Protein AF-A0A1H4KBU7-F1 (afdb_monomer_lite)

Radius of gyration: 16.65 Å; chains: 1; bounding box: 43×28×47 Å

pLDDT: mean 82.02, std 12.87, range [43.38, 95.5]

Foldseek 3Di:
DLVLLLLLLVLQQVLQVFFFFAPLDPDPRDGVVVVVVVQPPDPVSVVVCCVPDDVLVVLSVVLNVLSVVQNVCSVVLNHDLVSLQSSLVSLQVSVVVVLVCVLVQPPPDPDRQPDDNVDPVSSVVVSNRGTGPSNVSNNVSSNSSNVDSVVDDDSD

Structure (mmCIF, N/CA/C/O backbone):
data_AF-A0A1H4KBU7-F1
#
_entry.id   AF-A0A1H4KBU7-F1
#
loop_
_atom_site.group_PDB
_atom_site.id
_atom_site.type_symbol
_atom_site.label_atom_id
_atom_site.label_alt_id
_atom_site.label_comp_id
_atom_site.label_asym_id
_atom_site.label_entity_id
_atom_site.label_seq_id
_atom_site.pdbx_PDB_ins_code
_atom_site.Cartn_x
_atom_site.Cartn_y
_atom_site.Cartn_z
_atom_site.occupancy
_atom_site.B_iso_or_equiv
_atom_site.auth_seq_id
_atom_site.auth_comp_id
_atom_site.auth_asym_id
_atom_site.auth_atom_id
_atom_site.pdbx_PDB_model_num
ATOM 1 N N . MET A 1 1 ? -20.604 -3.101 4.891 1.00 81.50 1 MET A N 1
ATOM 2 C CA . MET A 1 1 ? -19.367 -2.307 4.681 1.00 81.50 1 MET A CA 1
ATOM 3 C C . MET A 1 1 ? -18.278 -2.565 5.718 1.00 81.50 1 MET A C 1
ATOM 5 O O . MET A 1 1 ? -17.135 -2.707 5.315 1.00 81.50 1 MET A O 1
ATOM 9 N N . ARG A 1 2 ? -18.590 -2.687 7.020 1.00 81.62 2 ARG A N 1
ATOM 10 C CA . ARG A 1 2 ? -17.572 -2.898 8.071 1.00 81.62 2 ARG A CA 1
ATOM 11 C C . ARG A 1 2 ? -16.664 -4.111 7.827 1.00 81.62 2 ARG A C 1
ATOM 13 O O . ARG A 1 2 ? -15.451 -3.953 7.820 1.00 81.62 2 ARG A O 1
ATOM 20 N N . ALA A 1 3 ? -17.243 -5.286 7.563 1.00 87.19 3 ALA A N 1
ATOM 21 C CA . ALA A 1 3 ? -16.475 -6.505 7.288 1.00 87.19 3 ALA A CA 1
ATOM 22 C C . ALA A 1 3 ? -15.538 -6.351 6.077 1.00 87.19 3 ALA A C 1
ATOM 24 O O . ALA A 1 3 ? -14.367 -6.700 6.165 1.00 87.19 3 ALA A O 1
ATOM 25 N N . LEU A 1 4 ? -16.021 -5.747 4.983 1.00 88.31 4 LEU A N 1
ATOM 26 C CA . LEU A 1 4 ? -15.199 -5.469 3.801 1.00 88.31 4 LEU A CA 1
ATOM 27 C C . LEU A 1 4 ? -14.014 -4.560 4.133 1.00 88.31 4 LEU A C 1
ATOM 29 O O . LEU A 1 4 ? -12.904 -4.837 3.698 1.00 88.31 4 LEU A O 1
ATOM 33 N N . SER A 1 5 ? -14.211 -3.511 4.932 1.00 87.56 5 SER A N 1
ATOM 34 C CA . SER A 1 5 ? -13.121 -2.602 5.309 1.00 87.56 5 SER A CA 1
ATOM 35 C C . SER A 1 5 ? -12.103 -3.243 6.244 1.00 87.56 5 SER A C 1
ATOM 37 O O . SER A 1 5 ? -10.916 -2.965 6.112 1.00 87.56 5 SER A O 1
ATOM 39 N N . ILE A 1 6 ? -12.547 -4.125 7.145 1.00 91.38 6 ILE A N 1
ATOM 40 C CA . ILE A 1 6 ? -11.652 -4.937 7.980 1.00 91.38 6 ILE A CA 1
ATOM 41 C C . ILE A 1 6 ? -10.808 -5.848 7.090 1.00 91.38 6 ILE A C 1
ATOM 43 O O . ILE A 1 6 ? -9.586 -5.813 7.175 1.00 91.38 6 ILE A O 1
ATOM 47 N N . LEU A 1 7 ? -11.443 -6.611 6.196 1.00 93.69 7 LEU A N 1
ATOM 48 C CA . LEU A 1 7 ? -10.743 -7.507 5.273 1.00 93.69 7 LEU A CA 1
ATOM 49 C C . LEU A 1 7 ? -9.781 -6.744 4.357 1.00 93.69 7 LEU A C 1
ATOM 51 O O . LEU A 1 7 ? -8.676 -7.211 4.116 1.00 93.69 7 LEU A O 1
ATOM 55 N N . SER A 1 8 ? -10.166 -5.551 3.905 1.00 93.12 8 SER A N 1
ATOM 56 C CA . SER A 1 8 ? -9.321 -4.684 3.076 1.00 93.12 8 SER A CA 1
ATOM 57 C C . SER A 1 8 ? -8.086 -4.200 3.836 1.00 93.12 8 SER A C 1
ATOM 59 O O . SER A 1 8 ? -6.975 -4.277 3.321 1.00 93.12 8 SER A O 1
ATOM 61 N N . ALA A 1 9 ? -8.259 -3.747 5.082 1.00 92.25 9 ALA A N 1
ATOM 62 C CA . ALA A 1 9 ? -7.146 -3.332 5.931 1.00 92.25 9 ALA A CA 1
ATOM 63 C C . ALA A 1 9 ? -6.221 -4.510 6.268 1.00 92.25 9 ALA A C 1
ATOM 65 O O . ALA A 1 9 ? -5.004 -4.367 6.210 1.00 92.25 9 ALA A O 1
ATOM 66 N N . ILE A 1 10 ? -6.783 -5.691 6.546 1.00 94.12 10 ILE A N 1
ATOM 67 C CA . ILE A 1 10 ? -6.007 -6.919 6.749 1.00 94.12 10 ILE A CA 1
ATOM 68 C C . ILE A 1 10 ? -5.243 -7.289 5.476 1.00 94.12 10 ILE A C 1
ATOM 70 O O . ILE A 1 10 ? -4.065 -7.602 5.574 1.00 94.12 10 ILE A O 1
ATOM 74 N N . ALA A 1 11 ? -5.856 -7.213 4.293 1.00 94.69 11 ALA A N 1
ATOM 75 C CA . ALA A 1 11 ? -5.179 -7.501 3.028 1.00 94.69 11 ALA A CA 1
ATOM 76 C C . ALA A 1 11 ? -3.970 -6.579 2.804 1.00 94.69 11 ALA A C 1
ATOM 78 O O . ALA A 1 11 ? -2.887 -7.061 2.471 1.00 94.69 11 ALA A O 1
ATOM 79 N N . ILE A 1 12 ? -4.122 -5.276 3.079 1.00 94.19 12 ILE A N 1
ATOM 80 C CA . ILE A 1 12 ? -3.011 -4.315 3.045 1.00 94.19 12 ILE A CA 1
ATOM 81 C C . ILE A 1 12 ? -1.918 -4.727 4.039 1.00 94.19 12 ILE A C 1
ATOM 83 O O . ILE A 1 12 ? -0.751 -4.770 3.673 1.00 94.19 12 ILE A O 1
ATOM 87 N N . LEU A 1 13 ? -2.254 -5.078 5.280 1.00 95.06 13 LEU A N 1
ATOM 88 C CA . LEU A 1 13 ? -1.244 -5.441 6.283 1.00 95.06 13 LEU A CA 1
ATOM 89 C C . LEU A 1 13 ? -0.547 -6.768 5.981 1.00 95.06 13 LEU A C 1
ATOM 91 O O . LEU A 1 13 ? 0.670 -6.851 6.079 1.00 95.06 13 LEU A O 1
ATOM 95 N N . VAL A 1 14 ? -1.292 -7.796 5.581 1.00 94.25 14 VAL A N 1
ATOM 96 C CA . VAL A 1 14 ? -0.735 -9.103 5.210 1.00 94.25 14 VAL A CA 1
ATOM 97 C C . VAL A 1 14 ? 0.186 -8.964 4.002 1.00 94.25 14 VAL A C 1
ATOM 99 O O . VAL A 1 14 ? 1.206 -9.645 3.941 1.00 94.25 14 VAL A O 1
ATOM 102 N N . SER A 1 15 ? -0.104 -8.032 3.087 1.00 93.75 15 SER A N 1
ATOM 103 C CA . SER A 1 15 ? 0.773 -7.779 1.946 1.00 93.75 15 SER A CA 1
ATOM 104 C C . SER A 1 15 ? 2.197 -7.355 2.328 1.00 93.75 15 SER A C 1
ATOM 106 O O . SER A 1 15 ? 3.097 -7.576 1.524 1.00 93.75 15 SER A O 1
ATOM 108 N N . LEU A 1 16 ? 2.443 -6.844 3.546 1.00 92.38 16 LEU A N 1
ATOM 109 C CA . LEU A 1 16 ? 3.799 -6.574 4.056 1.00 92.38 16 LEU A CA 1
ATOM 110 C C . LEU A 1 16 ? 4.698 -7.812 4.052 1.00 92.38 16 LEU A C 1
ATOM 112 O O . LEU A 1 16 ? 5.910 -7.674 3.918 1.00 92.38 16 LEU A O 1
ATOM 116 N N . PHE A 1 17 ? 4.103 -8.993 4.222 1.00 93.19 17 PHE A N 1
ATOM 117 C CA . PHE A 1 17 ? 4.801 -10.267 4.404 1.00 93.19 17 PHE A CA 1
ATOM 118 C C . PHE A 1 17 ? 4.727 -11.173 3.172 1.00 93.19 17 PHE A C 1
ATOM 120 O O . PHE A 1 17 ? 5.256 -12.281 3.180 1.00 93.19 17 PHE A O 1
ATOM 127 N N . LEU A 1 18 ? 4.036 -10.734 2.120 1.00 91.56 18 LEU A N 1
ATOM 128 C CA . LEU A 1 18 ? 3.919 -11.476 0.870 1.00 91.56 1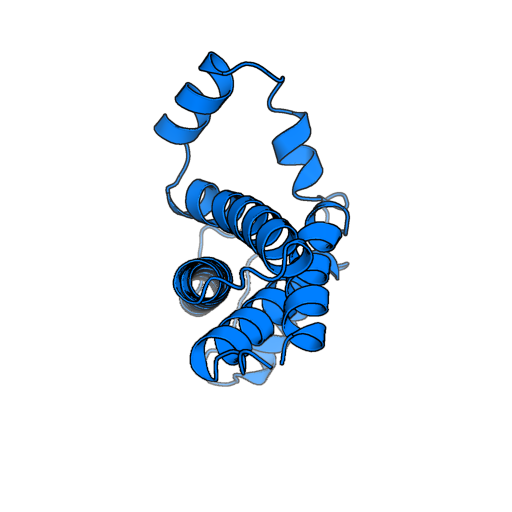8 LEU A CA 1
ATOM 129 C C . LEU A 1 18 ? 5.000 -11.025 -0.112 1.00 91.56 18 LEU A C 1
ATOM 131 O O . LEU A 1 18 ? 5.479 -9.901 -0.026 1.00 91.56 18 LEU A O 1
ATOM 135 N N . SER A 1 19 ? 5.350 -11.878 -1.079 1.00 89.88 19 SER A N 1
ATOM 136 C CA . SER A 1 19 ? 6.261 -11.485 -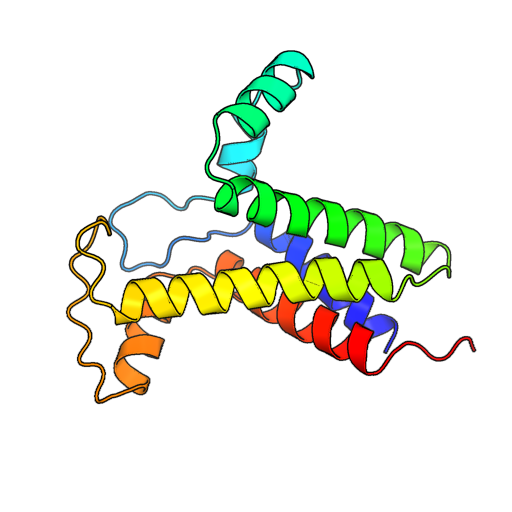2.162 1.00 89.88 19 SER A CA 1
ATOM 137 C C . SER A 1 19 ? 5.626 -10.411 -3.039 1.00 89.88 19 SER A C 1
ATOM 139 O O . SER A 1 19 ? 4.506 -10.585 -3.531 1.00 89.88 19 SER A O 1
ATOM 141 N N . TRP A 1 20 ? 6.348 -9.315 -3.256 1.00 88.00 20 TRP A N 1
ATOM 142 C CA . TRP A 1 20 ? 5.945 -8.235 -4.159 1.00 88.00 20 TRP A CA 1
ATOM 143 C C . TRP A 1 20 ? 6.529 -8.378 -5.553 1.00 88.00 20 TRP A C 1
ATOM 145 O O . TRP A 1 20 ? 6.011 -7.767 -6.485 1.00 88.00 20 TRP A O 1
ATOM 155 N N . THR A 1 21 ? 7.560 -9.200 -5.711 1.00 84.00 21 THR A N 1
ATOM 156 C CA . THR A 1 21 ? 8.164 -9.486 -7.007 1.00 84.00 21 THR A CA 1
ATOM 157 C C . THR A 1 21 ? 7.490 -10.699 -7.640 1.00 84.00 21 THR A C 1
ATOM 159 O O . THR A 1 21 ? 7.211 -11.707 -6.978 1.00 84.00 21 THR A O 1
ATOM 162 N N . GLY A 1 22 ? 7.158 -10.555 -8.921 1.00 77.06 22 GLY A N 1
ATOM 163 C CA . GLY A 1 22 ? 6.613 -11.616 -9.753 1.00 77.06 22 GLY A CA 1
ATOM 164 C C . GLY A 1 22 ? 7.698 -12.571 -10.271 1.00 77.06 22 GLY A C 1
ATOM 165 O O . GLY A 1 22 ? 8.891 -12.265 -10.206 1.00 77.06 22 GLY A O 1
ATOM 166 N N . PRO A 1 23 ? 7.297 -13.736 -10.805 1.00 70.00 23 PRO A N 1
ATOM 167 C CA . PRO A 1 23 ? 8.215 -14.796 -11.229 1.00 70.00 23 PRO A CA 1
ATOM 168 C C . PRO A 1 23 ? 9.100 -14.413 -12.425 1.00 70.00 23 PRO A C 1
ATOM 170 O O . PRO A 1 23 ? 10.092 -15.089 -12.683 1.00 70.00 23 PRO A O 1
ATOM 173 N N . ALA A 1 24 ? 8.762 -13.346 -13.158 1.00 70.25 24 ALA A N 1
ATOM 174 C CA . ALA A 1 24 ? 9.535 -12.876 -14.307 1.00 70.25 24 ALA A CA 1
ATOM 175 C C . ALA A 1 24 ? 10.801 -12.088 -13.920 1.00 70.25 24 ALA A C 1
ATOM 177 O O . ALA A 1 24 ? 11.629 -11.782 -14.779 1.00 70.25 24 ALA A O 1
ATOM 178 N N . LEU A 1 25 ? 10.958 -11.731 -12.642 1.00 69.69 25 LEU A N 1
ATOM 179 C CA . LEU A 1 25 ? 12.071 -10.923 -12.165 1.00 69.69 25 LEU A CA 1
ATOM 180 C C . LEU A 1 25 ? 13.245 -11.810 -11.707 1.00 69.69 25 LEU A C 1
ATOM 182 O O . LEU A 1 25 ? 13.054 -12.668 -10.848 1.00 69.69 25 LEU A O 1
ATOM 186 N N . PRO A 1 26 ? 14.483 -11.585 -12.194 1.00 70.69 26 PRO A N 1
ATOM 187 C CA . PRO A 1 26 ? 15.671 -12.343 -11.786 1.00 70.69 26 PRO A CA 1
ATOM 188 C C . PRO A 1 26 ? 16.225 -11.870 -10.428 1.00 70.69 26 PRO A C 1
ATOM 190 O O . PRO A 1 26 ? 17.435 -11.847 -10.210 1.00 70.69 26 PRO A O 1
ATOM 193 N N . ILE A 1 27 ? 15.347 -11.436 -9.524 1.00 75.44 27 ILE A N 1
ATOM 194 C CA . ILE A 1 27 ? 15.687 -10.989 -8.174 1.00 75.44 27 ILE A CA 1
ATOM 195 C C . ILE A 1 27 ? 14.951 -11.853 -7.148 1.00 75.44 27 ILE A C 1
ATOM 197 O O . ILE A 1 27 ? 13.868 -12.362 -7.444 1.00 75.44 27 ILE A O 1
ATOM 201 N N . PRO A 1 28 ? 15.519 -12.029 -5.941 1.00 77.44 28 PRO A N 1
ATOM 202 C CA . PRO A 1 28 ? 14.848 -12.748 -4.866 1.00 77.44 28 PRO A CA 1
ATOM 203 C C . PRO A 1 28 ? 13.451 -12.182 -4.587 1.00 77.44 28 PRO A C 1
ATOM 205 O O . PRO A 1 28 ? 13.180 -11.010 -4.853 1.00 77.44 28 PRO A O 1
ATOM 208 N N . ALA A 1 29 ? 12.570 -13.009 -4.025 1.00 80.88 29 ALA A N 1
ATOM 209 C CA . ALA A 1 29 ? 11.292 -12.546 -3.498 1.00 80.88 29 ALA A CA 1
ATOM 210 C C . ALA A 1 29 ? 11.544 -11.429 -2.473 1.00 80.88 29 ALA A C 1
ATOM 212 O O . ALA A 1 29 ? 12.128 -11.690 -1.424 1.00 80.88 29 ALA A O 1
ATOM 213 N N . VAL A 1 30 ? 11.141 -10.196 -2.793 1.00 84.88 30 VAL A N 1
ATOM 214 C CA . VAL A 1 30 ? 11.276 -9.050 -1.883 1.00 84.88 30 VAL A CA 1
ATOM 215 C C . VAL A 1 30 ? 9.926 -8.767 -1.251 1.00 84.88 30 VAL A C 1
ATOM 217 O O . VAL A 1 30 ? 8.902 -8.709 -1.942 1.00 84.88 30 VAL A O 1
ATOM 220 N N . THR A 1 31 ? 9.929 -8.558 0.060 1.00 90.38 31 THR A N 1
ATOM 221 C CA . THR A 1 31 ? 8.764 -8.124 0.824 1.00 90.38 31 THR A CA 1
ATOM 222 C C . THR A 1 31 ? 8.984 -6.703 1.362 1.00 90.38 31 THR A C 1
ATOM 224 O O . THR A 1 31 ? 10.115 -6.316 1.666 1.00 90.38 31 THR A O 1
ATOM 227 N N . PRO A 1 32 ? 7.932 -5.884 1.527 1.00 88.12 32 PRO A N 1
ATOM 228 C CA . PRO A 1 32 ? 8.053 -4.584 2.184 1.00 88.12 32 PRO A CA 1
ATOM 229 C C . PRO A 1 32 ? 8.590 -4.692 3.615 1.00 88.12 32 PRO A C 1
ATOM 231 O O . PRO A 1 32 ? 9.236 -3.766 4.105 1.00 88.12 32 PRO 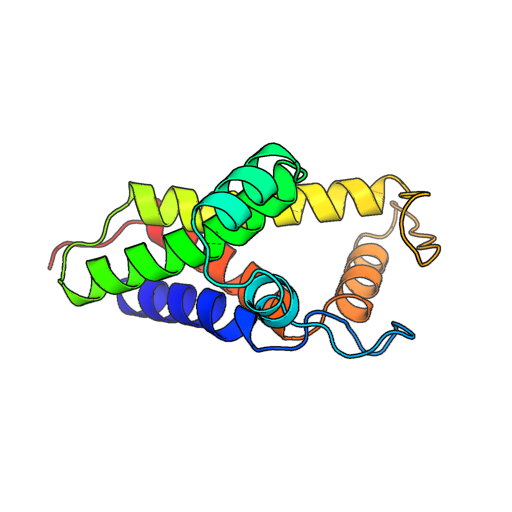A O 1
ATOM 234 N N . TRP A 1 33 ? 8.355 -5.823 4.284 1.00 88.62 33 TRP A N 1
ATOM 235 C CA . TRP A 1 33 ? 8.926 -6.096 5.595 1.00 88.62 33 TRP A CA 1
ATOM 236 C C . TRP A 1 33 ? 10.458 -6.150 5.583 1.00 88.62 33 TRP A C 1
ATOM 238 O O . TRP A 1 33 ? 11.079 -5.700 6.543 1.00 88.62 33 TRP A O 1
ATOM 248 N N . ASP A 1 34 ? 11.087 -6.612 4.502 1.00 87.44 34 ASP A N 1
ATOM 249 C CA . ASP A 1 34 ? 12.552 -6.618 4.383 1.00 87.44 34 ASP A CA 1
ATOM 250 C C . ASP A 1 34 ? 13.123 -5.191 4.408 1.00 87.44 34 ASP A C 1
ATOM 252 O O . ASP A 1 34 ? 14.161 -4.939 5.018 1.00 87.44 34 ASP A O 1
ATOM 256 N N . LEU A 1 35 ? 12.400 -4.224 3.828 1.00 81.62 35 LEU A N 1
ATOM 257 C CA . LEU A 1 35 ? 12.769 -2.805 3.879 1.00 81.62 35 LEU A CA 1
ATOM 258 C C . LEU A 1 35 ? 12.631 -2.238 5.296 1.00 81.62 35 LEU A C 1
ATOM 260 O O . LEU A 1 35 ? 13.517 -1.532 5.774 1.00 81.62 35 LEU A O 1
ATOM 264 N N . ILE A 1 36 ? 11.524 -2.551 5.974 1.00 82.19 36 ILE A N 1
ATOM 265 C CA . ILE A 1 36 ? 11.226 -2.036 7.318 1.00 82.19 36 ILE A CA 1
ATOM 266 C C . ILE A 1 36 ? 12.154 -2.662 8.361 1.00 82.19 36 ILE A C 1
ATOM 268 O O . ILE A 1 36 ? 12.658 -1.964 9.229 1.00 82.19 36 ILE A O 1
ATOM 272 N N . SER A 1 37 ? 12.406 -3.966 8.285 1.00 84.00 37 SER A N 1
ATOM 273 C CA . SER A 1 37 ? 13.257 -4.670 9.249 1.00 84.00 37 SER A CA 1
ATOM 274 C C . SER A 1 37 ? 14.736 -4.287 9.128 1.00 84.00 37 SER A C 1
ATOM 276 O O . SER A 1 37 ? 15.465 -4.344 10.120 1.0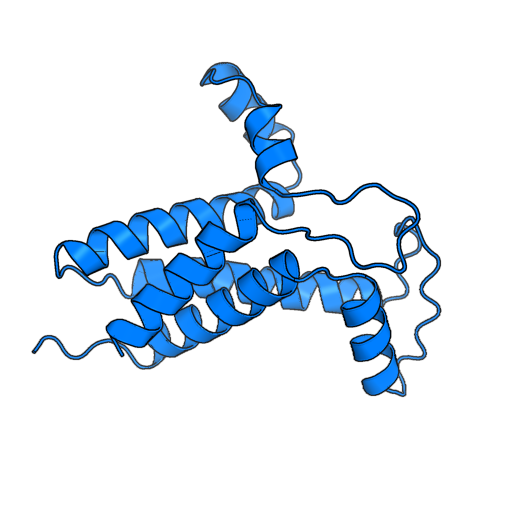0 84.00 37 SER A O 1
ATOM 278 N N . ALA A 1 38 ? 15.175 -3.830 7.950 1.00 82.12 38 ALA A N 1
ATOM 279 C CA . ALA A 1 38 ? 16.507 -3.260 7.755 1.00 82.12 38 ALA A CA 1
ATOM 280 C C . ALA A 1 38 ? 16.685 -1.903 8.466 1.00 82.12 38 ALA A C 1
ATOM 282 O O . ALA A 1 38 ? 17.789 -1.572 8.913 1.00 82.12 38 ALA A O 1
ATOM 283 N N . LEU A 1 39 ? 15.602 -1.132 8.624 1.00 72.62 39 LEU A N 1
ATOM 284 C CA . LEU A 1 39 ? 15.559 0.057 9.472 1.00 72.62 39 LEU A CA 1
ATOM 285 C C . LEU A 1 39 ? 15.515 -0.404 10.932 1.00 72.62 39 LEU A C 1
ATOM 287 O O . LEU A 1 39 ? 14.450 -0.629 11.503 1.00 72.62 39 LEU A O 1
ATOM 291 N N . LYS A 1 40 ? 16.692 -0.578 11.548 1.00 71.00 40 LYS A N 1
ATOM 292 C CA . LYS A 1 40 ? 16.802 -0.851 12.991 1.00 71.00 40 LYS A CA 1
ATOM 293 C C . LYS A 1 40 ? 15.871 0.092 13.777 1.00 71.00 40 LYS A C 1
ATOM 295 O O . LYS A 1 40 ? 15.762 1.258 13.393 1.00 71.00 40 LYS A O 1
ATOM 300 N N . PRO A 1 41 ? 15.231 -0.371 14.868 1.00 65.94 41 PRO A N 1
ATOM 301 C CA . PRO A 1 41 ? 14.245 0.406 15.615 1.00 65.94 41 PRO A CA 1
ATOM 302 C C . PRO A 1 41 ? 14.909 1.568 16.368 1.00 65.94 41 PRO A C 1
ATOM 304 O O . PRO A 1 41 ? 15.177 1.492 17.563 1.00 65.94 41 PRO A O 1
ATOM 307 N N . ASP A 1 42 ? 15.189 2.648 15.648 1.00 79.81 42 ASP A N 1
ATOM 308 C CA . ASP A 1 42 ? 15.694 3.909 16.167 1.00 79.81 42 ASP A CA 1
ATOM 309 C C . ASP A 1 42 ? 14.897 5.060 15.543 1.00 79.81 42 ASP A C 1
ATOM 311 O O . ASP A 1 42 ? 14.752 5.175 14.324 1.00 79.81 42 ASP A O 1
ATOM 315 N N . VAL A 1 43 ? 14.368 5.928 16.403 1.00 79.19 43 VAL A N 1
ATOM 316 C CA . VAL A 1 43 ? 13.585 7.106 16.016 1.00 79.19 43 VAL A CA 1
ATOM 317 C C . VAL A 1 43 ? 14.436 8.073 15.191 1.00 79.19 43 VAL A C 1
ATOM 319 O O . VAL A 1 43 ? 13.922 8.695 14.258 1.00 79.19 43 VAL A O 1
ATOM 322 N N . ALA A 1 44 ? 15.735 8.189 15.490 1.00 83.00 44 ALA A N 1
ATOM 323 C CA . ALA A 1 44 ? 16.641 9.029 14.715 1.00 83.00 44 ALA A CA 1
ATOM 324 C C . ALA A 1 44 ? 16.852 8.464 13.302 1.00 83.00 44 ALA A C 1
ATOM 326 O O . ALA A 1 44 ? 16.786 9.222 12.333 1.00 83.00 44 ALA A O 1
ATOM 327 N N . ALA A 1 45 ? 17.016 7.142 13.181 1.00 80.50 45 ALA A N 1
ATOM 328 C CA . ALA A 1 45 ? 17.114 6.447 11.899 1.00 80.50 45 ALA A CA 1
ATOM 329 C C . ALA A 1 45 ? 15.817 6.542 11.079 1.00 80.50 45 ALA A C 1
ATOM 331 O O . ALA A 1 45 ? 15.863 6.765 9.872 1.00 80.50 45 ALA A O 1
ATOM 332 N N . LEU A 1 46 ? 14.649 6.448 11.721 1.00 80.19 46 LEU A N 1
ATOM 333 C CA . LEU A 1 46 ? 13.366 6.608 11.037 1.00 80.19 46 LEU A CA 1
ATOM 334 C C . LEU A 1 46 ? 13.182 8.043 10.526 1.00 80.19 46 LEU A C 1
ATOM 336 O O . LEU A 1 46 ? 12.738 8.258 9.400 1.00 80.19 46 LEU A O 1
ATOM 340 N N . ARG A 1 47 ? 13.546 9.043 11.338 1.00 82.75 47 ARG A N 1
ATOM 341 C CA . ARG A 1 47 ? 13.434 10.455 10.957 1.00 82.75 47 ARG A CA 1
ATOM 342 C C . ARG A 1 47 ? 14.390 10.811 9.822 1.00 82.75 47 ARG A C 1
ATOM 344 O O . ARG A 1 47 ? 13.988 11.537 8.916 1.00 82.75 47 ARG A O 1
ATOM 351 N N . SER A 1 48 ? 15.626 10.314 9.863 1.00 84.00 48 SER A N 1
ATOM 352 C CA . SER A 1 48 ? 16.590 10.523 8.781 1.00 84.00 48 SER A CA 1
ATOM 353 C C . SER A 1 48 ? 16.145 9.820 7.503 1.00 84.00 48 SER A C 1
ATOM 355 O O . SER A 1 48 ? 16.191 10.438 6.446 1.00 84.00 48 SER A O 1
ATOM 357 N N . PHE A 1 49 ? 15.621 8.597 7.607 1.00 82.56 49 PHE A N 1
ATOM 358 C CA . PHE A 1 49 ? 15.059 7.860 6.481 1.00 82.56 49 PHE A CA 1
ATOM 359 C C . PHE A 1 49 ? 13.892 8.603 5.831 1.00 82.56 49 PHE A C 1
ATOM 361 O O . PHE A 1 49 ? 13.887 8.776 4.620 1.00 82.56 49 PHE A O 1
ATOM 368 N N . VAL A 1 50 ? 12.925 9.096 6.609 1.00 83.75 50 VAL A N 1
ATOM 369 C CA . VAL A 1 50 ? 11.793 9.864 6.061 1.00 83.75 50 VAL A CA 1
ATOM 370 C C . VAL A 1 50 ? 12.264 11.162 5.400 1.00 83.75 50 VAL A C 1
ATOM 372 O O . VAL A 1 50 ? 11.704 11.558 4.384 1.00 83.75 50 VAL A O 1
ATOM 375 N N . ALA A 1 51 ? 13.294 11.815 5.946 1.00 85.00 51 ALA A N 1
ATOM 376 C CA . ALA A 1 51 ? 13.833 13.052 5.386 1.00 85.00 51 ALA A CA 1
ATOM 377 C C . ALA A 1 51 ? 14.644 12.843 4.095 1.00 85.00 51 ALA A C 1
ATOM 379 O O . ALA A 1 51 ? 14.699 13.750 3.268 1.00 85.00 51 ALA A O 1
ATOM 380 N N . SER A 1 52 ? 15.288 11.684 3.929 1.00 85.06 52 SER A N 1
ATOM 381 C CA . SER A 1 52 ? 16.139 11.374 2.772 1.00 85.06 52 SER A CA 1
ATOM 382 C C . SER A 1 52 ? 15.460 10.507 1.709 1.00 85.06 52 SER A C 1
ATOM 384 O O . SER A 1 52 ? 15.982 10.387 0.601 1.00 85.06 52 SER A O 1
ATOM 386 N N . SER A 1 53 ? 14.314 9.901 2.024 1.00 84.50 53 SER A N 1
ATOM 387 C CA . SER A 1 53 ? 13.602 9.008 1.112 1.00 84.50 53 SER A CA 1
ATOM 388 C C . SER A 1 53 ? 12.753 9.762 0.088 1.00 84.50 53 SER A C 1
ATOM 390 O O . SER A 1 53 ? 12.216 10.830 0.391 1.00 84.50 53 SER A O 1
ATOM 392 N N . PRO A 1 54 ? 12.535 9.173 -1.104 1.00 86.38 54 PRO A N 1
ATOM 393 C CA . PRO A 1 54 ? 11.524 9.655 -2.036 1.00 86.38 54 PRO A CA 1
ATOM 394 C C . PRO A 1 54 ? 10.152 9.739 -1.358 1.00 86.38 54 PRO A C 1
ATOM 396 O O . PRO A 1 54 ? 9.766 8.841 -0.600 1.00 86.38 54 PRO A O 1
ATOM 399 N N . GLY A 1 55 ? 9.393 10.798 -1.646 1.00 85.69 55 GLY A N 1
ATOM 400 C CA . GLY A 1 55 ? 8.075 11.014 -1.041 1.00 85.69 55 GLY A CA 1
ATOM 401 C C . GLY A 1 55 ? 7.098 9.868 -1.323 1.00 85.69 55 GLY A C 1
ATOM 402 O O . GLY A 1 55 ? 6.236 9.568 -0.501 1.00 85.69 55 GLY A O 1
ATOM 403 N N . GLU A 1 56 ? 7.274 9.170 -2.442 1.00 86.19 56 GLU A N 1
ATOM 404 C CA . GLU A 1 56 ? 6.486 8.007 -2.837 1.00 86.19 56 GLU A CA 1
ATOM 405 C C . GLU A 1 56 ? 6.742 6.801 -1.930 1.00 86.19 56 GLU A C 1
ATOM 407 O O . GLU A 1 56 ? 5.800 6.090 -1.589 1.00 86.19 56 GLU A O 1
ATOM 412 N N . LEU A 1 57 ? 7.985 6.604 -1.475 1.00 85.12 57 LEU A N 1
ATOM 413 C CA . LEU A 1 57 ? 8.330 5.547 -0.521 1.00 85.12 57 LEU A CA 1
ATOM 414 C C . LEU A 1 57 ? 7.737 5.840 0.861 1.00 85.12 57 LEU A C 1
ATOM 416 O O . LEU A 1 57 ? 7.211 4.946 1.524 1.00 85.12 57 LEU A O 1
ATOM 420 N N . VAL A 1 58 ? 7.758 7.108 1.278 1.00 88.69 58 VAL A N 1
ATOM 421 C CA . VAL A 1 58 ? 7.128 7.543 2.532 1.00 88.69 58 VAL A CA 1
ATOM 422 C C . VAL A 1 58 ? 5.611 7.366 2.460 1.00 88.69 58 VAL A C 1
ATOM 424 O O . VAL A 1 58 ? 5.013 6.810 3.380 1.00 88.69 58 VAL A O 1
ATOM 427 N N . ALA A 1 59 ? 4.984 7.781 1.355 1.00 89.75 59 ALA A N 1
ATOM 428 C CA . ALA A 1 59 ? 3.553 7.600 1.127 1.00 89.75 59 ALA A CA 1
ATOM 429 C C . ALA A 1 59 ? 3.169 6.114 1.086 1.00 89.75 59 ALA A C 1
ATOM 431 O O . ALA A 1 59 ? 2.155 5.725 1.665 1.00 89.75 59 ALA A O 1
ATOM 432 N N . PHE A 1 60 ? 4.002 5.282 0.460 1.00 90.44 60 PHE A N 1
ATOM 433 C CA . PHE A 1 60 ? 3.839 3.836 0.424 1.00 90.44 60 PHE A CA 1
ATOM 434 C C . PHE A 1 60 ? 3.824 3.239 1.834 1.00 90.44 60 PHE A C 1
ATOM 436 O O . PHE A 1 60 ? 2.851 2.585 2.211 1.00 90.44 60 PHE A O 1
ATOM 443 N N . LEU A 1 61 ? 4.834 3.532 2.655 1.00 90.31 61 LEU A N 1
ATOM 444 C CA . LEU A 1 61 ? 4.890 3.060 4.041 1.00 90.31 61 LEU A CA 1
ATOM 445 C C . LEU A 1 61 ? 3.720 3.593 4.879 1.00 90.31 61 LEU A C 1
ATOM 447 O O . LEU A 1 61 ? 3.143 2.861 5.688 1.00 90.31 61 LEU A O 1
ATOM 451 N N . ALA A 1 62 ? 3.310 4.841 4.640 1.00 91.75 62 ALA A N 1
ATOM 452 C CA . ALA A 1 62 ? 2.161 5.439 5.305 1.00 91.75 62 ALA A CA 1
ATOM 453 C C . ALA A 1 62 ? 0.855 4.677 5.026 1.00 91.75 62 ALA A C 1
ATOM 455 O O . ALA A 1 62 ? -0.002 4.635 5.907 1.00 91.75 62 ALA A O 1
ATOM 456 N N . THR A 1 63 ? 0.694 4.025 3.866 1.00 93.69 63 THR A N 1
ATOM 457 C CA . THR A 1 63 ? -0.514 3.224 3.586 1.00 93.69 63 THR A CA 1
ATOM 458 C C . THR A 1 63 ? -0.697 2.071 4.575 1.00 93.69 63 THR A C 1
ATOM 460 O O . THR A 1 63 ? -1.816 1.840 5.035 1.00 93.69 63 THR A O 1
ATOM 463 N N . PHE A 1 64 ? 0.386 1.404 4.987 1.00 93.69 64 PHE A N 1
ATOM 464 C CA . PHE A 1 64 ? 0.331 0.326 5.979 1.00 93.69 64 PHE A CA 1
ATOM 465 C C . PHE A 1 64 ? 0.027 0.851 7.375 1.00 93.69 64 PHE A C 1
ATOM 467 O O . PHE A 1 64 ? -0.795 0.276 8.085 1.00 93.69 64 PHE A O 1
ATOM 474 N N . VAL A 1 65 ? 0.641 1.975 7.754 1.00 93.38 65 VAL A N 1
ATOM 475 C CA . VAL A 1 65 ? 0.366 2.629 9.040 1.00 93.38 65 VAL A CA 1
ATOM 476 C C . VAL A 1 65 ? -1.098 3.063 9.106 1.00 93.38 65 VAL A C 1
ATOM 478 O O . VAL A 1 65 ? -1.784 2.777 10.084 1.00 93.38 65 VAL A O 1
ATOM 481 N N . LEU A 1 66 ? -1.614 3.689 8.047 1.00 94.44 66 LEU A N 1
ATOM 482 C CA . LEU A 1 66 ? -3.014 4.101 7.963 1.00 94.44 66 LEU A CA 1
ATOM 483 C C . LEU A 1 66 ? -3.965 2.904 7.985 1.00 94.44 66 LEU A C 1
ATOM 485 O O . LEU A 1 66 ? -4.988 2.972 8.663 1.00 94.44 66 LEU A O 1
ATOM 489 N N . ALA A 1 67 ? -3.632 1.802 7.310 1.00 93.44 67 ALA A N 1
ATOM 490 C CA . ALA A 1 67 ? -4.415 0.570 7.368 1.00 93.44 67 ALA A CA 1
ATOM 491 C C . ALA A 1 67 ? -4.422 -0.047 8.777 1.00 93.44 67 ALA A C 1
ATOM 493 O O . ALA A 1 67 ? -5.482 -0.457 9.247 1.00 93.44 67 ALA A O 1
ATOM 494 N N . ALA A 1 68 ? -3.286 -0.053 9.484 1.00 94.31 68 ALA A N 1
ATOM 495 C CA . ALA A 1 68 ? -3.198 -0.512 10.871 1.00 94.31 68 ALA A CA 1
ATOM 496 C C . ALA A 1 68 ? -4.041 0.358 11.810 1.00 94.31 68 ALA A C 1
ATOM 498 O O . ALA A 1 68 ? -4.869 -0.160 12.559 1.00 94.31 68 ALA A O 1
ATOM 499 N N . VAL A 1 69 ? -3.885 1.682 11.734 1.00 94.44 69 VAL A N 1
ATOM 500 C CA . VAL A 1 69 ? -4.667 2.634 12.536 1.00 94.44 69 VAL A CA 1
ATOM 501 C C . VAL A 1 69 ? -6.156 2.485 12.235 1.00 94.44 69 VAL A C 1
ATOM 503 O O . VAL A 1 69 ? -6.971 2.429 13.154 1.00 94.44 69 VAL A O 1
ATOM 506 N N . PHE A 1 70 ? -6.526 2.371 10.959 1.00 92.88 70 PHE A N 1
ATOM 507 C CA . PHE A 1 70 ? -7.906 2.137 10.557 1.00 92.88 70 PHE A CA 1
ATOM 508 C C . PHE A 1 70 ? -8.457 0.839 11.150 1.00 92.88 70 PHE A C 1
ATOM 510 O O . PHE A 1 70 ? -9.546 0.848 11.720 1.00 92.88 70 PHE A O 1
ATOM 517 N N . LEU A 1 71 ? -7.710 -0.263 11.049 1.00 93.19 71 LEU A N 1
ATOM 518 C CA . LEU A 1 71 ? -8.118 -1.558 11.585 1.00 93.19 71 LEU A CA 1
ATOM 519 C C . LEU A 1 71 ? -8.376 -1.467 13.092 1.00 93.19 71 LEU A C 1
ATOM 521 O O . LEU A 1 71 ? -9.444 -1.873 13.545 1.00 93.19 71 LEU A O 1
ATOM 525 N N . VAL A 1 72 ? -7.454 -0.863 13.847 1.00 93.50 72 VAL A N 1
ATOM 526 C CA . VAL A 1 72 ? -7.608 -0.624 15.290 1.00 93.50 72 VAL A CA 1
ATOM 527 C C . VAL A 1 72 ? -8.890 0.159 15.572 1.00 93.50 72 VAL A C 1
ATOM 529 O O . VAL A 1 72 ? -9.729 -0.283 16.354 1.00 93.50 72 VAL A O 1
ATOM 532 N N . LEU A 1 73 ? -9.100 1.283 14.888 1.00 90.25 73 LEU A N 1
ATOM 533 C CA . LEU A 1 73 ? -10.287 2.115 15.077 1.00 90.25 73 LEU A CA 1
ATOM 534 C C . LEU A 1 73 ? -11.592 1.372 14.769 1.00 90.25 73 LEU A C 1
ATOM 536 O O . LEU A 1 73 ? -12.571 1.503 15.504 1.00 90.25 73 LEU A O 1
ATOM 540 N N . VAL A 1 74 ? -11.619 0.556 13.716 1.00 88.69 74 VAL A N 1
ATOM 541 C CA . VAL A 1 74 ? -12.798 -0.248 13.375 1.00 88.69 74 VAL A CA 1
ATOM 542 C C . VAL A 1 74 ? -13.060 -1.346 14.407 1.00 88.69 74 VAL A C 1
ATOM 544 O O . VAL A 1 74 ? -14.229 -1.637 14.684 1.00 88.69 74 VAL A O 1
ATOM 547 N N . LEU A 1 75 ? -12.024 -1.940 15.004 1.00 88.56 75 LEU A N 1
ATOM 548 C CA . LEU A 1 75 ? -12.178 -2.914 16.090 1.00 88.56 75 LEU A CA 1
ATOM 549 C C . LEU A 1 75 ? -12.810 -2.270 17.334 1.00 88.56 75 LEU A C 1
ATOM 551 O O . LEU A 1 75 ? -13.708 -2.863 17.926 1.00 88.56 75 LEU A O 1
ATOM 555 N N . PHE A 1 76 ? -12.462 -1.018 17.643 1.00 89.44 76 PHE A N 1
ATOM 556 C CA . PHE A 1 76 ? -13.083 -0.222 18.714 1.00 89.44 76 PHE A CA 1
ATOM 557 C C . PHE A 1 76 ? -14.416 0.446 18.327 1.00 89.44 76 PHE A C 1
ATOM 559 O O . PHE A 1 76 ? -14.916 1.299 19.053 1.00 89.44 76 PHE A O 1
ATOM 566 N N . ASN A 1 77 ? -15.019 0.058 17.198 1.00 85.12 77 ASN A N 1
ATOM 567 C CA . ASN A 1 77 ? -16.290 0.602 16.706 1.00 85.12 77 ASN A CA 1
ATOM 568 C C . ASN A 1 77 ? -16.269 2.120 16.414 1.00 85.12 77 ASN A C 1
ATOM 570 O O . ASN A 1 77 ? -17.301 2.786 16.458 1.00 85.12 77 ASN A O 1
ATOM 574 N N . LEU A 1 78 ? -15.098 2.661 16.068 1.00 86.81 78 LEU A N 1
ATOM 575 C CA . LEU A 1 78 ? -14.868 4.066 15.718 1.00 86.81 78 LEU A CA 1
ATOM 576 C C . LEU A 1 78 ? -14.377 4.208 14.262 1.00 86.81 78 LEU A C 1
ATOM 578 O O . LEU A 1 78 ? -13.298 4.754 14.027 1.00 86.81 78 LEU A O 1
ATOM 582 N N . PRO A 1 79 ? -15.120 3.723 13.245 1.00 81.94 79 PRO A N 1
ATOM 583 C CA . PRO A 1 79 ? -14.658 3.776 11.860 1.00 81.94 79 PRO A CA 1
ATOM 584 C C . PRO A 1 79 ? -14.462 5.229 11.390 1.00 81.94 79 PRO A C 1
ATOM 586 O O . PRO A 1 79 ? -15.417 6.004 11.291 1.00 81.94 79 PRO A O 1
ATOM 589 N N . SER A 1 80 ? -13.221 5.599 11.060 1.00 87.06 80 SER A N 1
ATOM 590 C CA . SER A 1 80 ? -12.884 6.937 10.560 1.00 87.06 80 SER A CA 1
ATOM 591 C C . SER A 1 80 ? -12.888 6.979 9.033 1.00 87.06 80 SER A C 1
ATOM 593 O O . SER A 1 80 ? -12.052 6.353 8.378 1.00 87.06 80 SER A O 1
ATOM 595 N N . ARG A 1 81 ? -13.819 7.757 8.455 1.00 88.62 81 ARG A N 1
ATOM 596 C CA . ARG A 1 81 ? -13.931 7.944 6.989 1.00 88.62 81 ARG A CA 1
ATOM 597 C C . ARG A 1 81 ? -12.690 8.588 6.421 1.00 88.62 81 ARG A C 1
ATOM 599 O O . ARG A 1 81 ? -12.195 8.134 5.400 1.00 88.62 81 ARG A O 1
ATOM 606 N N . LEU A 1 82 ? -12.154 9.578 7.124 1.00 91.19 82 LEU A N 1
ATOM 607 C CA . LEU A 1 82 ? -10.943 10.264 6.705 1.00 91.19 82 LEU A CA 1
ATOM 608 C C . LEU A 1 82 ? -9.759 9.296 6.600 1.00 91.19 82 LEU A C 1
ATOM 610 O O . LEU A 1 82 ? -9.055 9.307 5.599 1.00 91.19 82 LEU A O 1
ATOM 614 N N . ILE A 1 83 ? -9.576 8.414 7.585 1.00 91.25 83 ILE A N 1
ATOM 615 C CA . ILE A 1 83 ? -8.455 7.464 7.579 1.00 91.25 83 ILE A CA 1
ATOM 616 C C . ILE A 1 83 ? -8.643 6.406 6.487 1.00 91.25 83 ILE A C 1
ATOM 618 O O . ILE A 1 83 ? -7.683 6.087 5.793 1.00 91.25 83 ILE A O 1
ATOM 622 N N . GLY A 1 84 ? -9.867 5.911 6.273 1.00 89.06 84 GLY A N 1
ATOM 623 C CA . GLY A 1 84 ? -10.155 4.999 5.160 1.00 89.06 84 GLY A CA 1
ATOM 624 C C . GLY A 1 84 ? -9.921 5.641 3.786 1.00 89.06 84 GLY A C 1
ATOM 625 O O . GLY A 1 84 ? -9.323 5.014 2.914 1.00 89.06 84 GLY A O 1
ATOM 626 N N . LEU A 1 85 ? -10.323 6.906 3.607 1.00 92.94 85 LEU A N 1
ATOM 627 C CA . LEU A 1 85 ? -10.089 7.669 2.376 1.00 92.94 85 LEU A CA 1
ATOM 628 C C . LEU A 1 85 ? -8.599 7.921 2.139 1.00 92.94 85 LEU A C 1
ATOM 630 O O . LEU A 1 85 ? -8.135 7.740 1.021 1.00 92.94 85 LEU A O 1
ATOM 634 N N . LEU A 1 86 ? -7.846 8.305 3.171 1.00 93.06 86 LEU A N 1
ATOM 635 C CA . LEU A 1 86 ? -6.405 8.534 3.054 1.00 93.06 86 LEU A CA 1
ATOM 636 C C . LEU A 1 86 ? -5.651 7.224 2.805 1.00 93.06 86 LEU A C 1
ATOM 638 O O . LEU A 1 86 ? -4.844 7.156 1.886 1.00 93.06 86 LEU A O 1
ATOM 642 N N . GLY A 1 87 ? -5.937 6.170 3.573 1.00 89.50 87 GLY A N 1
ATOM 643 C CA . GLY A 1 87 ? -5.264 4.876 3.443 1.00 89.50 87 GLY A CA 1
ATOM 644 C C . GLY A 1 87 ? -5.538 4.200 2.099 1.00 89.50 87 GLY A C 1
ATOM 645 O O . GLY A 1 87 ? -4.610 3.749 1.431 1.00 89.50 87 GLY A O 1
ATOM 646 N N . GLY A 1 88 ? -6.802 4.175 1.667 1.00 90.44 88 GLY A N 1
ATOM 647 C CA . GLY A 1 88 ? -7.175 3.633 0.361 1.00 90.44 88 GLY A CA 1
ATOM 648 C C . GLY A 1 88 ? -6.759 4.542 -0.798 1.00 90.44 88 GLY A C 1
ATOM 649 O O . GLY A 1 88 ? -6.207 4.073 -1.790 1.00 90.44 88 GLY A O 1
ATOM 650 N N . GLY A 1 89 ? -6.972 5.851 -0.661 1.00 92.69 89 GLY A N 1
ATOM 651 C CA . GLY A 1 89 ? -6.687 6.848 -1.692 1.00 92.69 89 GLY A CA 1
ATOM 652 C C . GLY A 1 89 ? -5.203 6.984 -2.005 1.00 92.69 89 GLY A C 1
ATOM 653 O O . GLY A 1 89 ? -4.844 7.041 -3.178 1.00 92.69 89 GLY A O 1
ATOM 654 N N . LEU A 1 90 ? -4.332 6.958 -0.990 1.00 92.50 90 LEU A N 1
ATOM 655 C CA . LEU A 1 90 ? -2.883 6.936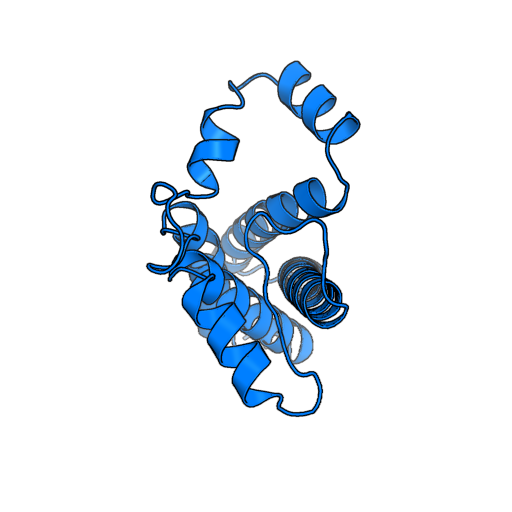 -1.207 1.00 92.50 90 LEU A CA 1
ATOM 656 C C . LEU A 1 90 ? -2.454 5.672 -1.956 1.00 92.50 90 LEU A C 1
ATOM 658 O O . LEU A 1 90 ? -1.693 5.777 -2.911 1.00 92.50 90 LEU A O 1
ATOM 662 N N . GLY A 1 91 ? -2.973 4.498 -1.583 1.00 90.62 91 GLY A N 1
ATOM 663 C CA . GLY A 1 91 ? -2.622 3.251 -2.266 1.00 90.62 91 GLY A CA 1
ATOM 664 C C . GLY A 1 91 ? -3.077 3.223 -3.726 1.00 90.62 91 GLY A C 1
ATOM 665 O O . GLY A 1 91 ? -2.292 2.917 -4.624 1.00 90.62 91 GLY A O 1
ATOM 666 N N . VAL A 1 92 ? -4.316 3.642 -3.998 1.00 92.62 92 VAL A N 1
ATOM 667 C CA . VAL A 1 92 ? -4.836 3.755 -5.371 1.00 92.62 92 VAL A CA 1
ATOM 668 C C . VAL A 1 92 ? -4.074 4.815 -6.171 1.00 92.62 92 VAL A C 1
ATOM 670 O O . VAL A 1 92 ? -3.708 4.568 -7.318 1.00 92.62 92 VAL A O 1
ATOM 673 N N . GLY A 1 93 ? -3.785 5.970 -5.569 1.00 91.31 93 GLY A N 1
ATOM 674 C CA . GLY A 1 93 ? -3.033 7.052 -6.205 1.00 91.31 93 GLY A CA 1
ATOM 675 C C . GLY A 1 93 ? -1.613 6.637 -6.584 1.00 91.31 93 GLY A C 1
ATOM 676 O O . GLY A 1 93 ? -1.197 6.848 -7.721 1.00 91.31 93 GLY A O 1
ATOM 677 N N . LEU A 1 94 ? -0.897 5.977 -5.669 1.00 90.75 94 LEU A N 1
ATOM 678 C CA . LEU A 1 94 ? 0.433 5.419 -5.923 1.00 90.75 94 LEU A CA 1
ATOM 679 C C . LEU A 1 94 ? 0.395 4.329 -6.996 1.00 90.75 94 LEU A C 1
ATOM 681 O O . LEU A 1 94 ? 1.259 4.304 -7.867 1.00 90.75 94 LEU A O 1
ATOM 685 N N . THR A 1 95 ? -0.626 3.468 -6.991 1.00 88.44 95 THR A N 1
ATOM 686 C CA . THR A 1 95 ? -0.815 2.461 -8.048 1.00 88.44 95 THR A CA 1
ATOM 687 C C . THR A 1 95 ? -0.972 3.128 -9.414 1.00 88.44 95 THR A C 1
ATOM 689 O O . THR A 1 95 ? -0.243 2.801 -10.349 1.00 88.44 95 THR A O 1
ATOM 692 N N . GLY A 1 96 ? -1.884 4.098 -9.528 1.00 86.94 96 GLY A N 1
ATOM 693 C CA . GLY A 1 96 ? -2.124 4.828 -10.773 1.00 86.94 96 GLY A CA 1
ATOM 694 C C . GLY A 1 96 ? -0.888 5.584 -11.256 1.00 86.94 96 GLY A C 1
ATOM 695 O O . GLY A 1 96 ? -0.572 5.556 -12.444 1.00 86.94 96 GLY A O 1
ATOM 696 N N . TRP A 1 97 ? -0.142 6.197 -10.337 1.00 85.75 97 TRP A N 1
ATOM 697 C CA . TRP A 1 97 ? 1.119 6.865 -10.642 1.00 85.75 97 TRP A CA 1
ATOM 698 C C . TRP A 1 97 ? 2.194 5.894 -11.149 1.00 85.75 97 TRP A C 1
ATOM 700 O O . TRP A 1 97 ? 2.862 6.190 -12.141 1.00 85.75 97 TRP A O 1
ATOM 710 N N . THR A 1 98 ? 2.324 4.715 -10.534 1.00 82.12 98 THR A N 1
ATOM 711 C CA . THR A 1 98 ? 3.266 3.673 -10.967 1.00 82.12 98 THR A CA 1
ATOM 712 C C . THR A 1 98 ? 2.913 3.148 -12.356 1.00 82.12 98 THR A C 1
ATOM 714 O O . THR A 1 98 ? 3.782 3.098 -13.226 1.00 82.12 98 THR A O 1
ATOM 717 N N . VAL A 1 99 ? 1.637 2.835 -12.614 1.00 80.88 99 VAL A N 1
ATOM 718 C CA . VAL A 1 99 ? 1.175 2.404 -13.947 1.00 80.88 99 VAL A CA 1
ATOM 719 C C . VAL A 1 99 ? 1.427 3.493 -14.988 1.00 80.88 99 VAL A C 1
ATOM 721 O O . VAL A 1 99 ? 1.905 3.202 -16.082 1.00 80.88 99 VAL A O 1
ATOM 724 N N . TRP A 1 100 ? 1.176 4.757 -14.646 1.00 82.00 100 TRP A N 1
ATOM 725 C CA . TRP A 1 100 ? 1.447 5.881 -15.537 1.00 82.00 100 TRP A CA 1
ATOM 726 C C . TRP A 1 100 ? 2.939 6.025 -15.859 1.00 82.00 100 TRP A C 1
ATOM 728 O O . TRP A 1 100 ? 3.292 6.205 -17.025 1.00 82.00 100 TRP A O 1
ATOM 738 N N . LYS A 1 101 ? 3.832 5.880 -14.871 1.00 77.25 101 LYS A N 1
ATOM 739 C CA . LYS A 1 101 ? 5.284 5.869 -15.107 1.00 77.25 101 LYS A CA 1
ATOM 740 C C . LYS A 1 101 ? 5.714 4.719 -16.017 1.00 77.25 101 LYS A C 1
ATOM 742 O O . LYS A 1 101 ? 6.456 4.962 -16.964 1.00 77.25 101 LYS A O 1
ATOM 747 N N . ILE A 1 102 ? 5.212 3.506 -15.780 1.00 72.12 102 ILE A N 1
ATOM 748 C CA . ILE A 1 102 ? 5.476 2.341 -16.641 1.00 72.12 102 ILE A CA 1
ATOM 749 C C . ILE A 1 102 ? 4.997 2.623 -18.073 1.00 72.12 102 ILE A C 1
ATOM 751 O O . ILE A 1 102 ? 5.743 2.409 -19.024 1.00 72.12 102 ILE A O 1
ATOM 755 N N . SER A 1 103 ? 3.794 3.185 -18.233 1.00 69.06 103 SER A N 1
ATOM 756 C CA . SER A 1 103 ? 3.213 3.498 -19.548 1.00 69.06 103 SER A CA 1
ATOM 757 C C . SER A 1 103 ? 3.997 4.544 -20.343 1.00 69.06 103 SER A C 1
ATOM 759 O O . SER A 1 103 ? 3.929 4.563 -21.566 1.00 69.06 103 SER A O 1
ATOM 761 N N . LYS A 1 104 ? 4.772 5.399 -19.666 1.00 72.00 104 LYS A N 1
ATOM 762 C CA . LYS A 1 104 ? 5.653 6.386 -20.299 1.00 72.00 104 LYS A CA 1
ATOM 763 C C . LYS A 1 104 ? 7.006 5.812 -20.730 1.00 72.00 104 LYS A C 1
ATOM 765 O O . LYS A 1 104 ? 7.894 6.581 -21.084 1.00 72.00 104 LYS A O 1
ATOM 770 N N . GLY A 1 105 ? 7.153 4.485 -20.716 1.00 56.94 105 GLY A N 1
ATOM 771 C CA . GLY A 1 105 ? 8.357 3.796 -21.171 1.00 56.94 105 GLY A CA 1
ATOM 772 C C . GLY A 1 105 ? 9.537 4.052 -20.246 1.00 56.94 105 GLY A C 1
ATOM 773 O O . GLY A 1 105 ? 10.615 4.375 -20.730 1.00 56.94 105 GLY A O 1
ATOM 774 N N . ALA A 1 106 ? 9.307 3.981 -18.928 1.00 54.78 106 ALA A N 1
ATOM 775 C CA . ALA A 1 106 ? 10.304 4.284 -17.907 1.00 54.78 106 ALA A CA 1
ATOM 776 C C . ALA A 1 106 ? 11.655 3.609 -18.210 1.00 54.78 106 ALA A C 1
ATOM 778 O O . ALA A 1 106 ? 11.860 2.428 -17.937 1.00 54.78 106 ALA A O 1
ATOM 779 N N . SER A 1 107 ? 12.583 4.412 -18.729 1.00 49.06 107 SER A N 1
ATOM 780 C CA . SER A 1 107 ? 13.987 4.087 -18.988 1.00 49.06 107 SER A CA 1
ATOM 781 C C . SER A 1 107 ? 14.788 3.808 -17.710 1.00 49.06 107 SER A C 1
ATOM 783 O O . SER A 1 107 ? 15.930 3.375 -17.797 1.00 49.06 107 SER A O 1
ATOM 785 N N . ASP A 1 108 ? 14.178 4.036 -16.541 1.00 51.34 108 ASP A N 1
ATOM 786 C CA . ASP A 1 108 ? 14.756 3.839 -15.206 1.00 51.34 108 ASP A CA 1
ATOM 787 C C . ASP A 1 108 ? 14.303 2.532 -14.525 1.00 51.34 108 ASP A C 1
ATOM 789 O O . ASP A 1 108 ? 14.649 2.280 -13.369 1.00 51.34 108 ASP A O 1
ATOM 793 N N . LEU A 1 109 ? 13.498 1.695 -15.193 1.00 51.56 109 LEU A N 1
ATOM 794 C CA . LEU A 1 109 ? 13.150 0.378 -14.656 1.00 51.56 109 LEU A CA 1
ATOM 795 C C . LEU A 1 109 ? 14.291 -0.619 -14.932 1.00 51.56 109 LEU A C 1
ATOM 797 O O . LEU A 1 109 ? 14.789 -0.668 -16.056 1.00 51.56 109 LEU A O 1
ATOM 801 N N . PRO A 1 110 ? 14.675 -1.473 -13.959 1.00 43.38 110 PRO A N 1
ATOM 802 C CA . PRO A 1 110 ? 15.738 -2.474 -14.131 1.00 43.38 110 PRO A CA 1
ATOM 803 C C . PRO A 1 110 ? 15.494 -3.490 -15.259 1.00 43.38 110 PRO A C 1
ATOM 805 O O . PRO A 1 110 ? 16.393 -4.253 -15.603 1.00 43.38 110 PRO A O 1
ATOM 808 N N . VAL A 1 111 ? 14.279 -3.529 -15.813 1.00 50.94 111 VAL A N 1
ATOM 809 C CA . VAL A 1 111 ? 13.879 -4.405 -16.912 1.00 50.94 111 VAL A CA 1
ATOM 810 C C . VAL A 1 111 ? 13.266 -3.537 -18.013 1.00 50.94 111 VAL A C 1
ATOM 812 O O . VAL A 1 111 ? 12.335 -2.782 -17.721 1.00 50.94 111 VAL A O 1
ATOM 815 N N . PRO A 1 112 ? 13.742 -3.627 -19.269 1.00 49.00 112 PRO A N 1
ATOM 816 C CA . PRO A 1 112 ? 13.146 -2.903 -20.382 1.00 49.00 112 PRO A CA 1
ATOM 817 C C . PRO A 1 112 ? 11.732 -3.433 -20.632 1.00 49.00 112 PRO A C 1
ATOM 819 O O . PRO A 1 112 ? 11.545 -4.515 -21.188 1.00 49.00 112 PRO A O 1
ATOM 822 N N . VAL A 1 113 ? 10.723 -2.674 -20.208 1.00 54.19 113 VAL A N 1
ATOM 823 C CA . VAL A 1 113 ? 9.323 -2.997 -20.483 1.00 54.19 113 VAL A CA 1
ATOM 824 C C . VAL A 1 113 ? 8.923 -2.272 -21.763 1.00 54.19 113 VAL A C 1
ATOM 826 O O . VAL A 1 113 ? 8.593 -1.088 -21.752 1.00 54.19 113 VAL A O 1
ATOM 829 N N . ASN A 1 114 ? 9.002 -2.973 -22.892 1.00 49.31 114 ASN A N 1
ATOM 830 C CA . ASN A 1 114 ? 8.607 -2.431 -24.188 1.00 49.31 114 ASN A CA 1
ATOM 831 C C . ASN A 1 114 ? 7.080 -2.548 -24.326 1.00 49.31 114 ASN A C 1
ATOM 833 O O . ASN A 1 114 ? 6.569 -3.502 -24.910 1.00 49.31 114 ASN A O 1
ATOM 837 N N . VAL A 1 115 ? 6.344 -1.643 -23.675 1.00 54.97 115 VAL A N 1
ATOM 838 C CA . VAL A 1 115 ? 4.876 -1.676 -23.670 1.00 54.97 115 VAL A CA 1
ATOM 839 C C . VAL A 1 115 ? 4.333 -0.816 -24.800 1.00 54.97 115 VAL A C 1
ATOM 841 O O . VAL A 1 115 ? 4.511 0.400 -24.810 1.00 54.97 115 VAL A O 1
ATOM 844 N N . ASP A 1 116 ? 3.628 -1.451 -25.730 1.00 55.72 116 ASP A N 1
ATOM 845 C CA . ASP A 1 116 ? 2.887 -0.752 -26.773 1.00 55.72 116 ASP A CA 1
ATOM 846 C C . ASP A 1 116 ? 1.577 -0.195 -26.183 1.00 55.72 116 ASP A C 1
ATOM 848 O O . ASP A 1 116 ? 0.641 -0.930 -25.855 1.00 55.72 116 ASP A O 1
ATOM 852 N N . ILE A 1 117 ? 1.521 1.127 -25.996 1.00 51.50 117 ILE A N 1
ATOM 853 C CA . ILE A 1 117 ? 0.452 1.849 -25.277 1.00 51.50 117 ILE A CA 1
ATOM 854 C C . ILE A 1 117 ? -0.921 1.668 -25.965 1.00 51.50 117 ILE A C 1
ATOM 856 O O . ILE A 1 117 ? -1.966 1.846 -25.337 1.00 51.50 117 ILE A O 1
ATOM 860 N N . GLY A 1 118 ? -0.945 1.246 -27.237 1.00 54.47 118 GLY A N 1
ATOM 861 C CA . GLY A 1 118 ? -2.168 0.923 -27.979 1.00 54.47 118 GLY A CA 1
ATOM 862 C C . GLY A 1 118 ? -2.919 -0.320 -27.480 1.00 54.47 118 GLY A C 1
ATOM 863 O O . GLY A 1 118 ? -4.074 -0.521 -27.857 1.00 54.47 118 GLY A O 1
ATOM 864 N N . LYS A 1 119 ? -2.310 -1.153 -26.622 1.00 62.53 119 LYS A N 1
ATOM 865 C CA . LYS A 1 119 ? -2.908 -2.388 -26.094 1.00 62.53 119 LYS A CA 1
ATOM 866 C C . LYS A 1 119 ? -2.858 -2.403 -24.568 1.00 62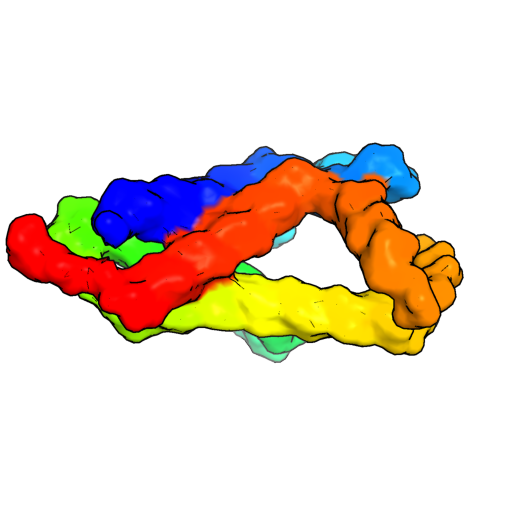.53 119 LYS A C 1
ATOM 868 O O . LYS A 1 119 ? -1.924 -2.912 -23.958 1.00 62.53 119 LYS A O 1
ATOM 873 N N . ALA A 1 120 ? -3.928 -1.926 -23.930 1.00 61.06 120 ALA A N 1
ATOM 874 C CA . ALA A 1 120 ? -4.084 -1.955 -22.468 1.00 61.06 120 ALA A CA 1
ATOM 875 C C . ALA A 1 120 ? -3.851 -3.353 -21.852 1.00 61.06 120 ALA A C 1
ATOM 877 O O . ALA A 1 120 ? -3.388 -3.468 -20.720 1.00 61.06 120 ALA A O 1
ATOM 878 N N . ASN A 1 121 ? -4.123 -4.417 -22.611 1.00 72.38 121 ASN A N 1
ATOM 879 C CA . ASN A 1 121 ? -3.908 -5.794 -22.174 1.00 72.38 121 ASN A CA 1
ATOM 880 C C . ASN A 1 121 ? -2.417 -6.145 -21.992 1.00 72.38 121 ASN A C 1
ATOM 882 O O . ASN A 1 121 ? -2.078 -6.940 -21.118 1.00 72.38 121 ASN A O 1
ATOM 886 N N . ASP A 1 122 ? -1.526 -5.528 -22.771 1.00 69.12 122 ASP A N 1
ATOM 887 C CA . ASP A 1 122 ? -0.081 -5.765 -22.692 1.00 69.12 122 ASP A CA 1
ATOM 888 C C . ASP A 1 122 ? 0.524 -5.041 -21.479 1.00 69.12 122 ASP A C 1
ATOM 890 O O . ASP A 1 122 ? 1.377 -5.599 -20.790 1.00 69.12 122 ASP A O 1
ATOM 894 N N . VAL A 1 123 ? -0.004 -3.858 -21.133 1.00 66.81 123 VAL A N 1
ATOM 895 C CA . VAL A 1 123 ? 0.323 -3.148 -19.880 1.00 66.81 123 VAL A CA 1
ATOM 896 C C . VAL A 1 123 ? -0.073 -3.996 -18.670 1.00 66.81 123 VAL A C 1
ATOM 898 O O . VAL A 1 123 ? 0.718 -4.169 -17.747 1.00 66.81 123 VAL A O 1
ATOM 901 N N . VAL A 1 124 ? -1.292 -4.546 -18.667 1.00 71.00 124 VAL A N 1
ATOM 902 C CA . VAL A 1 124 ? -1.799 -5.355 -17.548 1.00 71.00 124 VAL A CA 1
ATOM 903 C C . VAL A 1 124 ? -0.995 -6.641 -17.389 1.00 71.00 124 VAL A C 1
ATOM 905 O O . VAL A 1 124 ? -0.653 -6.993 -16.261 1.00 71.00 124 VAL A O 1
ATOM 908 N N . ARG A 1 125 ? -0.643 -7.320 -18.487 1.00 73.88 125 ARG A N 1
ATOM 909 C CA . ARG A 1 125 ? 0.231 -8.503 -18.443 1.00 73.88 125 ARG A CA 1
ATOM 910 C C . ARG A 1 125 ? 1.605 -8.167 -17.886 1.00 73.88 125 ARG A C 1
ATOM 912 O O . ARG A 1 125 ? 2.006 -8.788 -16.912 1.00 73.88 125 ARG A O 1
ATOM 919 N N . ALA A 1 126 ? 2.254 -7.124 -18.402 1.00 69.69 126 ALA A N 1
ATOM 920 C CA . ALA A 1 126 ? 3.555 -6.692 -17.902 1.00 69.69 126 ALA A CA 1
ATOM 921 C C . ALA A 1 126 ? 3.512 -6.349 -16.404 1.00 69.69 126 ALA A C 1
ATOM 923 O O . ALA A 1 126 ? 4.370 -6.783 -15.643 1.00 69.69 126 ALA A O 1
ATOM 924 N N . VAL A 1 127 ? 2.486 -5.624 -15.949 1.00 74.12 127 VAL A N 1
ATOM 925 C CA . VAL A 1 127 ? 2.310 -5.318 -14.522 1.00 74.12 127 VAL A CA 1
ATOM 926 C C . VAL A 1 127 ? 2.076 -6.591 -13.710 1.00 74.12 127 VAL A C 1
ATOM 928 O O . VAL A 1 127 ? 2.639 -6.717 -12.633 1.00 74.12 127 VAL A O 1
ATOM 931 N N . THR A 1 128 ? 1.297 -7.548 -14.215 1.00 78.50 128 THR A N 1
ATOM 932 C CA . THR A 1 128 ? 1.003 -8.808 -13.510 1.00 78.50 128 THR A CA 1
ATOM 933 C C . THR A 1 128 ? 2.226 -9.717 -13.414 1.00 78.50 128 THR A C 1
ATOM 935 O O . THR A 1 128 ? 2.445 -10.324 -12.372 1.00 78.50 128 THR A O 1
ATOM 938 N N . ASP A 1 129 ? 3.048 -9.777 -14.460 1.00 76.50 129 ASP A N 1
ATOM 939 C CA . ASP A 1 129 ? 4.262 -10.598 -14.494 1.00 76.50 129 ASP A CA 1
ATOM 940 C C . ASP A 1 129 ? 5.351 -10.052 -13.555 1.00 76.50 129 ASP A C 1
ATOM 942 O O . ASP A 1 129 ? 6.162 -10.811 -13.016 1.00 76.50 129 ASP A O 1
ATOM 946 N N . LEU A 1 130 ? 5.346 -8.733 -13.332 1.00 76.31 130 LEU A N 1
ATOM 947 C CA . LEU A 1 130 ? 6.253 -8.033 -12.423 1.00 76.31 130 LEU A CA 1
ATOM 948 C C . LEU A 1 130 ? 5.728 -7.980 -10.979 1.00 76.31 130 LEU A C 1
ATOM 950 O O . LEU A 1 130 ? 6.527 -7.991 -10.042 1.00 76.31 130 LEU A O 1
ATOM 954 N N . ALA A 1 131 ? 4.408 -7.922 -10.789 1.00 83.44 131 ALA A N 1
ATOM 955 C CA . ALA A 1 131 ? 3.760 -7.780 -9.489 1.00 83.44 131 ALA A CA 1
ATOM 956 C C . ALA A 1 131 ? 3.437 -9.142 -8.860 1.00 83.44 131 ALA A C 1
ATOM 958 O O . ALA A 1 131 ? 2.597 -9.902 -9.337 1.00 83.44 131 ALA A O 1
ATOM 959 N N . GLY A 1 132 ? 4.068 -9.418 -7.724 1.00 86.50 132 GLY A N 1
ATOM 960 C CA . GLY A 1 132 ? 3.784 -10.588 -6.903 1.00 86.50 132 GLY A CA 1
ATOM 961 C C . GLY A 1 132 ? 2.432 -10.514 -6.169 1.00 86.50 132 GLY A C 1
ATOM 962 O O . GLY A 1 132 ? 1.743 -9.487 -6.186 1.00 86.50 132 GLY A O 1
ATOM 963 N N . PRO A 1 133 ? 2.045 -11.594 -5.464 1.00 88.62 133 PRO A N 1
ATOM 964 C CA . PRO A 1 133 ? 0.779 -11.669 -4.729 1.00 88.62 133 PRO A CA 1
ATOM 965 C C . PRO A 1 133 ? 0.627 -10.579 -3.657 1.00 88.62 133 PRO A C 1
ATOM 967 O O . PRO A 1 133 ? -0.489 -10.137 -3.390 1.00 88.62 133 PRO A O 1
ATOM 970 N N . GLY A 1 134 ? 1.731 -10.109 -3.067 1.00 90.75 134 GLY A N 1
ATOM 971 C CA . GLY A 1 134 ? 1.723 -9.009 -2.106 1.00 90.75 134 GLY A CA 1
ATOM 972 C C . GLY A 1 134 ? 1.300 -7.686 -2.731 1.00 90.75 134 GLY A C 1
ATOM 973 O O . GLY A 1 134 ? 0.390 -7.035 -2.223 1.00 90.75 134 GLY A O 1
ATOM 974 N N . ALA A 1 135 ? 1.871 -7.333 -3.882 1.00 90.19 135 ALA A N 1
ATOM 975 C CA . ALA A 1 135 ? 1.507 -6.110 -4.590 1.00 90.19 135 ALA A CA 1
ATOM 976 C C . ALA A 1 135 ? 0.012 -6.103 -4.956 1.00 90.19 135 ALA A C 1
ATOM 978 O O . ALA A 1 135 ? -0.683 -5.119 -4.711 1.00 90.19 135 ALA A O 1
ATOM 979 N N . TRP A 1 136 ? -0.525 -7.225 -5.445 1.00 91.25 136 TRP A N 1
ATOM 980 C CA . TRP A 1 136 ? -1.954 -7.341 -5.759 1.00 91.25 136 TRP A CA 1
ATOM 981 C C . TRP A 1 136 ? -2.860 -7.276 -4.531 1.00 91.25 136 TRP A C 1
ATOM 983 O O . TRP A 1 136 ? -3.894 -6.606 -4.577 1.00 91.25 136 TRP A O 1
ATOM 993 N N . ALA A 1 137 ? -2.478 -7.924 -3.427 1.00 93.31 137 ALA A N 1
ATOM 994 C CA . ALA A 1 137 ? -3.218 -7.843 -2.169 1.00 93.31 137 ALA A CA 1
ATOM 995 C C . ALA A 1 137 ? -3.285 -6.399 -1.649 1.00 93.31 137 ALA A C 1
ATOM 997 O O . ALA A 1 137 ? -4.339 -5.955 -1.190 1.00 93.31 137 ALA A O 1
ATOM 998 N N . TRP A 1 138 ? -2.188 -5.651 -1.783 1.00 95.50 138 TRP A N 1
ATOM 999 C CA . TRP A 1 138 ? -2.136 -4.236 -1.440 1.00 95.50 138 TRP A CA 1
ATOM 1000 C C . TRP A 1 138 ? -3.025 -3.387 -2.351 1.00 95.50 138 TRP A C 1
ATOM 1002 O O . TRP A 1 138 ? -3.889 -2.676 -1.843 1.00 95.50 138 TRP A O 1
ATOM 1012 N N . VAL A 1 139 ? -2.899 -3.512 -3.679 1.00 93.81 139 VAL A N 1
ATOM 1013 C CA . VAL A 1 139 ? -3.719 -2.754 -4.646 1.00 93.81 139 VAL A CA 1
ATOM 1014 C C . VAL A 1 139 ? -5.210 -3.014 -4.423 1.00 93.81 139 VAL A C 1
ATOM 1016 O O . VAL A 1 139 ? -6.000 -2.074 -4.304 1.00 93.81 139 VAL A O 1
ATOM 1019 N N . ALA A 1 140 ? -5.606 -4.286 -4.334 1.00 93.56 140 ALA A N 1
ATOM 1020 C CA . ALA A 1 140 ? -6.998 -4.674 -4.135 1.00 93.56 140 ALA A CA 1
ATOM 1021 C C . ALA A 1 140 ? -7.524 -4.205 -2.771 1.00 93.56 140 ALA A C 1
ATOM 1023 O O . ALA A 1 140 ? -8.624 -3.656 -2.689 1.00 93.56 140 ALA A O 1
ATOM 1024 N N . GLY A 1 141 ? -6.726 -4.363 -1.711 1.00 93.75 141 GLY A N 1
ATOM 1025 C CA . GLY A 1 141 ? -7.058 -3.882 -0.374 1.00 93.75 141 GLY A CA 1
ATOM 1026 C C . GLY A 1 141 ? -7.239 -2.364 -0.337 1.00 93.75 141 GLY A C 1
ATOM 1027 O O . GLY A 1 141 ? -8.238 -1.879 0.191 1.00 93.75 141 GLY A O 1
ATOM 1028 N N . SER A 1 142 ? -6.343 -1.596 -0.957 1.00 95.06 142 SER A N 1
ATOM 1029 C CA . SER A 1 142 ? -6.450 -0.136 -1.043 1.00 95.06 142 SER A CA 1
ATOM 1030 C C . SER A 1 142 ? -7.673 0.314 -1.839 1.00 95.06 142 SER A C 1
ATOM 1032 O O . SER A 1 142 ? -8.390 1.211 -1.392 1.00 95.06 142 SER A O 1
ATOM 1034 N N . ALA A 1 143 ? -7.964 -0.329 -2.973 1.00 94.94 143 ALA A N 1
ATOM 1035 C CA . ALA A 1 143 ? -9.139 -0.018 -3.783 1.00 94.94 143 ALA A CA 1
ATOM 1036 C C . ALA A 1 143 ? -10.446 -0.291 -3.025 1.00 94.94 143 ALA A C 1
ATOM 1038 O O . ALA A 1 143 ? -11.323 0.572 -2.963 1.00 94.94 143 ALA A O 1
ATOM 1039 N N . LEU A 1 144 ? -10.567 -1.459 -2.391 1.00 94.62 144 LEU A N 1
ATOM 1040 C CA . LEU A 1 144 ? -11.751 -1.818 -1.609 1.00 94.62 144 LEU A CA 1
ATOM 1041 C C . LEU A 1 144 ? -11.906 -0.944 -0.361 1.00 94.62 144 LEU A C 1
ATOM 1043 O O . LEU A 1 144 ? -13.028 -0.558 -0.024 1.00 94.62 144 LEU A O 1
ATOM 1047 N N . LEU A 1 145 ? -10.803 -0.577 0.298 1.00 93.38 145 LEU A N 1
ATOM 1048 C CA . LEU A 1 145 ? -10.829 0.339 1.436 1.00 93.38 145 LEU A CA 1
ATOM 1049 C C . LEU A 1 145 ? -11.300 1.735 1.016 1.00 93.38 145 LEU A C 1
ATOM 1051 O O . LEU A 1 145 ? -12.153 2.312 1.692 1.00 93.38 145 LEU A O 1
ATOM 1055 N N . LEU A 1 146 ? -10.803 2.249 -0.115 1.00 94.44 146 LEU A N 1
ATOM 1056 C CA . LEU A 1 146 ? -11.230 3.531 -0.674 1.00 94.44 146 LEU A CA 1
ATOM 1057 C C . LEU A 1 146 ? -12.723 3.516 -1.008 1.00 94.44 146 LEU A C 1
ATOM 1059 O O . LEU A 1 146 ? -13.459 4.402 -0.574 1.00 94.44 146 LEU A O 1
ATOM 1063 N N . LEU A 1 147 ? -13.189 2.489 -1.724 1.00 92.94 147 LEU A N 1
ATOM 1064 C CA . LEU A 1 147 ? -14.605 2.327 -2.060 1.00 92.94 147 LEU A CA 1
ATOM 1065 C C . LEU A 1 147 ? -15.469 2.254 -0.802 1.00 92.94 147 LEU A C 1
ATOM 1067 O O . LEU A 1 147 ? -16.502 2.919 -0.714 1.00 92.94 147 LEU A O 1
ATOM 1071 N N . ALA A 1 148 ? -15.033 1.498 0.204 1.00 90.44 148 ALA A N 1
ATOM 1072 C CA . ALA A 1 148 ? -15.767 1.395 1.452 1.00 90.44 148 ALA A CA 1
ATOM 1073 C C . ALA A 1 148 ? -15.812 2.716 2.229 1.00 90.44 148 ALA A C 1
ATOM 1075 O O . ALA A 1 148 ? -16.827 3.013 2.857 1.00 90.44 148 ALA A O 1
ATOM 1076 N N . ALA A 1 149 ? -14.756 3.525 2.159 1.00 89.69 149 ALA A N 1
ATOM 1077 C CA . ALA A 1 149 ? -14.719 4.842 2.779 1.00 89.69 149 ALA A CA 1
ATOM 1078 C C . ALA A 1 149 ? -15.584 5.877 2.034 1.00 89.69 149 ALA A C 1
ATOM 1080 O O . ALA A 1 149 ? -16.216 6.709 2.688 1.00 89.69 149 ALA A O 1
ATOM 1081 N N . LEU A 1 150 ? -15.661 5.794 0.698 1.00 91.44 150 LEU A N 1
ATOM 1082 C CA . LEU A 1 150 ? -16.516 6.640 -0.146 1.00 91.44 150 LEU A CA 1
ATOM 1083 C C . LEU A 1 150 ? -18.006 6.351 0.064 1.00 91.44 150 LEU A C 1
ATOM 1085 O O . LEU A 1 150 ? -18.793 7.275 0.255 1.00 91.44 150 LEU A O 1
ATOM 1089 N N . ILE A 1 151 ? -18.387 5.072 0.071 1.00 89.62 151 ILE A N 1
ATOM 1090 C CA . ILE A 1 151 ? -19.762 4.639 0.370 1.00 89.62 151 ILE A CA 1
ATOM 1091 C C . ILE A 1 151 ? -20.097 4.954 1.837 1.00 89.62 151 ILE A C 1
ATOM 1093 O O . ILE A 1 151 ? -21.207 5.368 2.173 1.00 89.62 151 ILE A O 1
ATOM 1097 N N . GLY A 1 152 ? -19.105 4.798 2.712 1.00 78.94 152 GLY A N 1
ATOM 1098 C CA . GLY A 1 152 ? -19.213 5.024 4.139 1.00 78.94 152 GLY A CA 1
ATOM 1099 C C . GLY A 1 152 ? -19.746 3.816 4.911 1.00 78.94 152 GLY A C 1
ATOM 1100 O O . GLY A 1 152 ? -20.182 2.804 4.360 1.00 78.94 152 GLY A O 1
ATOM 1101 N N . TRP A 1 153 ? -19.698 3.931 6.238 1.00 75.88 153 TRP A N 1
ATOM 1102 C CA . TRP A 1 153 ? -20.219 2.922 7.160 1.00 75.88 153 TRP A CA 1
ATOM 1103 C C . TRP A 1 153 ? -21.493 3.424 7.817 1.00 75.88 153 TRP A C 1
ATOM 1105 O O . TRP A 1 153 ? -21.535 4.560 8.296 1.00 75.88 153 TRP A O 1
ATOM 1115 N N . ASP A 1 154 ? -22.512 2.572 7.821 1.00 63.84 154 ASP A N 1
ATOM 1116 C CA . ASP A 1 154 ? -23.710 2.793 8.617 1.00 63.84 154 ASP A CA 1
ATOM 1117 C C . ASP A 1 154 ? -23.356 2.567 10.097 1.00 63.84 154 ASP A C 1
ATOM 1119 O O . ASP A 1 154 ? -22.634 1.620 10.418 1.00 63.84 154 ASP A O 1
ATOM 1123 N N . ARG A 1 155 ? -23.788 3.464 10.991 1.00 57.09 155 ARG A N 1
ATOM 1124 C CA . ARG A 1 155 ? -23.391 3.480 12.420 1.00 57.09 155 ARG A CA 1
ATOM 1125 C C . ARG A 1 155 ? -24.190 2.496 13.292 1.00 57.09 155 ARG A C 1
ATOM 1127 O O . ARG A 1 155 ? -24.263 2.694 14.501 1.00 57.09 155 ARG A O 1
ATOM 1134 N N . ARG A 1 156 ? -24.827 1.497 12.687 1.00 49.19 156 ARG A N 1
ATOM 1135 C CA . ARG A 1 156 ? -25.734 0.579 13.383 1.00 49.19 156 ARG A CA 1
ATOM 1136 C C . ARG A 1 156 ? -24.991 -0.610 13.970 1.00 49.19 156 ARG A C 1
ATOM 1138 O O . ARG A 1 156 ? -24.180 -1.214 13.232 1.00 49.19 156 ARG A O 1
#

Sequence (156 aa):
MRALSILSAIAILVSLFLSWTGPALPIPAVTPWDLISALKPDVAALRSFVASSPGELVAFLATFVLAAVFLVLVLFNLPSRLIGLLGGGLGVGLTGWTVWKISKGASDLPVPVNVDIGKANDVVRAVTDLAGPGAWAWVAGSALLLLAALIGWDRR

Secondary structure (DSSP, 8-state):
-HHHHHHHHHHHHHGGGS--B-TTSSS----HHHHHHHS-S-HHHHHHHHHHS-HHHHHHHHHHHHHHHHHHHHHTT---HHHHHHHHHHHHHHHHHHHHHHHTT-TTSSS-----TT-HHHHHHHHHHHB-HHHHHHHHHHHHHHHHHHH-----